Protein AF-A0A950VFX8-F1 (afdb_monomer_lite)

Sequence (82 aa):
MSDAGTLRILGISGSLRRGSYNSAALRAAQELAPRDMRIDSADIASIPLYNEDVKQQVFPPPVEELRRRVKEADGVLLATP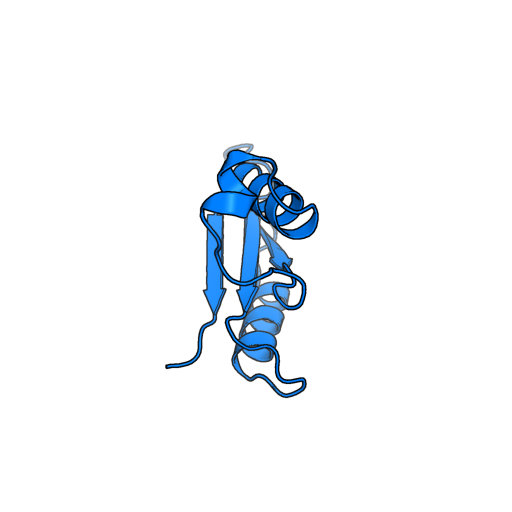E

Radius of gyration: 14.84 Å; chains: 1; bounding box: 34×35×40 Å

Structure (mmCIF, N/CA/C/O backbone):
data_AF-A0A950VFX8-F1
#
_entry.id   AF-A0A950VFX8-F1
#
loop_
_atom_site.group_PDB
_atom_site.id
_atom_site.type_symbol
_atom_site.label_atom_id
_atom_site.label_alt_id
_atom_site.label_comp_id
_atom_site.label_asym_id
_atom_site.label_entity_id
_atom_site.label_seq_id
_atom_site.pdbx_PDB_ins_code
_atom_site.Cartn_x
_atom_site.Cartn_y
_atom_site.Cartn_z
_atom_site.occupancy
_atom_site.B_iso_or_equiv
_atom_site.auth_seq_id
_atom_site.auth_comp_id
_atom_site.auth_asym_id
_atom_site.auth_atom_id
_atom_site.pdbx_PDB_model_num
ATOM 1 N N . MET A 1 1 ? -6.140 16.390 25.280 1.00 45.25 1 MET A N 1
ATOM 2 C CA . MET A 1 1 ? -6.558 15.603 24.103 1.00 45.25 1 MET A CA 1
ATOM 3 C C . MET A 1 1 ? -5.751 16.159 22.952 1.00 45.25 1 MET A C 1
ATOM 5 O O . MET A 1 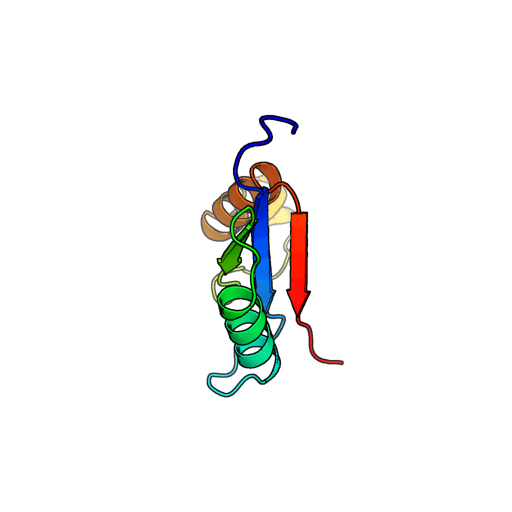1 ? -5.945 17.317 22.616 1.00 45.25 1 MET A O 1
ATOM 9 N N . SER A 1 2 ? -4.708 15.440 22.542 1.00 44.94 2 SER A N 1
ATOM 10 C CA . SER A 1 2 ? -3.703 15.937 21.601 1.00 44.94 2 SER A CA 1
ATOM 11 C C . SER A 1 2 ? -4.304 16.142 20.216 1.00 44.94 2 SER A C 1
ATOM 13 O O . SER A 1 2 ? -5.008 15.273 19.709 1.00 44.94 2 SER A O 1
ATOM 15 N N . ASP A 1 3 ? -3.980 17.289 19.639 1.00 54.72 3 ASP A N 1
ATOM 16 C CA . ASP A 1 3 ? -4.317 17.766 18.301 1.00 54.72 3 ASP A CA 1
ATOM 17 C C . ASP A 1 3 ? -3.498 17.009 17.233 1.00 54.72 3 ASP A C 1
ATOM 19 O O . ASP A 1 3 ? -2.608 17.557 16.589 1.00 54.72 3 ASP A O 1
ATOM 23 N N . ALA A 1 4 ? -3.702 15.693 17.130 1.00 60.38 4 ALA A N 1
ATOM 24 C CA . ALA A 1 4 ? -3.060 14.863 16.115 1.00 60.38 4 ALA A CA 1
ATOM 25 C C . ALA A 1 4 ? -4.015 14.736 14.923 1.00 60.38 4 ALA A C 1
ATOM 27 O O . ALA A 1 4 ? -5.121 14.217 15.065 1.00 60.38 4 ALA A O 1
ATOM 28 N N . GLY A 1 5 ? -3.608 15.255 13.761 1.00 78.50 5 GLY A N 1
ATOM 29 C CA . GLY A 1 5 ? -4.371 15.117 12.519 1.00 78.50 5 GLY A CA 1
ATOM 30 C C . GLY A 1 5 ? -4.666 13.650 12.177 1.00 78.50 5 GLY A C 1
ATOM 31 O O . GLY A 1 5 ? -4.005 12.743 12.675 1.00 78.50 5 GLY A O 1
ATOM 32 N N . THR A 1 6 ? -5.672 13.417 11.330 1.00 92.12 6 THR A N 1
ATOM 33 C CA . THR A 1 6 ? -6.069 12.071 10.881 1.00 92.12 6 THR A CA 1
ATOM 34 C C . THR A 1 6 ? -4.867 11.270 10.366 1.00 92.12 6 THR A C 1
ATOM 36 O O . THR A 1 6 ? -4.237 11.682 9.391 1.00 92.12 6 THR A O 1
ATOM 39 N N . LEU A 1 7 ? -4.597 10.109 10.971 1.00 97.25 7 LEU A N 1
ATOM 40 C CA . LEU A 1 7 ? -3.552 9.179 10.542 1.00 97.25 7 LEU A CA 1
ATOM 41 C C . LEU A 1 7 ? -3.854 8.646 9.142 1.00 97.25 7 LEU A C 1
ATOM 43 O O . LEU A 1 7 ? -4.942 8.128 8.882 1.00 97.25 7 LEU A O 1
ATOM 47 N N . ARG A 1 8 ? -2.877 8.728 8.243 1.00 97.94 8 ARG A N 1
ATOM 48 C CA . ARG A 1 8 ? -2.963 8.241 6.866 1.00 97.94 8 ARG A CA 1
ATOM 49 C C . ARG A 1 8 ? -2.246 6.907 6.734 1.00 97.94 8 ARG A C 1
ATOM 51 O O . ARG A 1 8 ? -1.021 6.845 6.760 1.00 97.94 8 ARG A O 1
ATOM 58 N N . ILE A 1 9 ? -3.001 5.840 6.516 1.00 98.56 9 ILE A N 1
ATOM 59 C CA . ILE A 1 9 ? -2.467 4.496 6.309 1.00 98.56 9 ILE A CA 1
ATOM 60 C C . ILE A 1 9 ? -2.581 4.113 4.834 1.00 98.56 9 ILE A C 1
ATOM 62 O O . ILE A 1 9 ? -3.646 4.237 4.224 1.00 98.56 9 ILE A O 1
ATOM 66 N N . LEU A 1 10 ? -1.495 3.596 4.259 1.00 98.69 10 LEU A N 1
ATOM 67 C CA . LEU A 1 10 ? -1.506 3.023 2.918 1.00 98.69 10 LEU A CA 1
ATOM 68 C C . LEU A 1 10 ? -1.743 1.512 2.986 1.00 98.69 10 LEU A C 1
ATOM 70 O O . LEU A 1 10 ? -0.912 0.759 3.487 1.00 98.69 10 LEU A O 1
ATOM 74 N N . GLY A 1 11 ? -2.870 1.059 2.455 1.00 98.44 11 GLY A N 1
ATOM 75 C CA . GLY A 1 11 ? -3.204 -0.352 2.326 1.00 98.44 11 GLY A CA 1
ATOM 76 C C . GLY A 1 11 ? -2.694 -0.963 1.023 1.00 98.44 11 GLY A C 1
ATOM 77 O O . GLY A 1 11 ? -2.942 -0.411 -0.048 1.00 98.44 11 GLY A O 1
ATOM 78 N N . ILE A 1 12 ? -2.053 -2.130 1.083 1.00 98.44 12 ILE A N 1
ATOM 79 C CA . ILE A 1 12 ? -1.605 -2.880 -0.100 1.00 98.44 12 ILE A CA 1
ATOM 80 C C . ILE A 1 12 ? -2.100 -4.322 0.002 1.00 98.44 12 ILE A C 1
ATOM 82 O O . ILE A 1 12 ? -1.851 -5.013 0.992 1.00 98.44 12 ILE A O 1
ATOM 86 N N . SER A 1 13 ? -2.787 -4.790 -1.042 1.00 98.12 13 SER A N 1
ATOM 87 C CA . SER A 1 13 ? -3.174 -6.194 -1.169 1.00 98.12 13 SER A CA 1
ATOM 88 C C . SER A 1 13 ? -2.158 -6.950 -2.022 1.00 98.12 13 SER A C 1
ATOM 90 O O . SER A 1 13 ? -1.941 -6.597 -3.176 1.00 98.12 13 SER A O 1
ATOM 92 N N . GLY A 1 14 ? -1.587 -8.030 -1.489 1.00 97.12 14 GLY A N 1
ATOM 93 C CA . GLY A 1 14 ? -0.632 -8.899 -2.189 1.00 97.12 14 GLY A CA 1
ATOM 94 C C . GLY A 1 14 ? -1.262 -9.838 -3.226 1.00 97.12 14 GLY A C 1
ATOM 95 O O . GLY A 1 14 ? -0.657 -10.834 -3.600 1.00 97.12 14 GLY A O 1
ATOM 96 N N . SER A 1 15 ? -2.500 -9.591 -3.666 1.00 97.25 15 SER A N 1
ATOM 97 C CA . SER A 1 15 ? -3.184 -10.440 -4.645 1.00 97.25 15 SER A CA 1
ATOM 98 C C . SER A 1 15 ? -3.962 -9.612 -5.659 1.00 97.25 15 SER A C 1
ATOM 100 O O . SER A 1 15 ? -4.768 -8.764 -5.288 1.00 97.25 15 SER A O 1
ATOM 102 N N . LEU A 1 16 ? -3.754 -9.921 -6.942 1.00 96.81 16 LEU A N 1
ATOM 103 C CA . LEU A 1 16 ? -4.356 -9.217 -8.081 1.00 96.81 16 LEU A CA 1
ATOM 104 C C . LEU A 1 16 ? -5.676 -9.833 -8.567 1.00 96.81 16 LEU A C 1
ATOM 106 O O . LEU A 1 16 ? -6.356 -9.272 -9.426 1.00 96.81 16 LEU A O 1
ATOM 110 N N . ARG A 1 17 ? -6.060 -11.015 -8.065 1.00 97.06 17 ARG A N 1
ATOM 111 C CA . ARG A 1 17 ? -7.284 -11.677 -8.532 1.00 97.06 17 ARG A CA 1
ATOM 112 C C . ARG A 1 17 ? -8.514 -10.900 -8.058 1.00 97.06 17 ARG A C 1
ATOM 114 O O . ARG A 1 17 ? -8.632 -10.563 -6.883 1.00 97.06 17 ARG A O 1
ATOM 121 N N . ARG A 1 18 ? -9.499 -10.736 -8.942 1.00 94.94 18 ARG A N 1
ATOM 122 C CA . ARG A 1 18 ? -10.763 -10.023 -8.670 1.00 94.94 18 ARG A CA 1
ATOM 123 C C . ARG A 1 18 ? -11.466 -10.445 -7.367 1.00 94.94 18 ARG A C 1
ATOM 125 O O . ARG A 1 18 ? -12.024 -9.607 -6.675 1.00 94.94 18 ARG A O 1
ATOM 132 N N . GLY A 1 19 ? -11.437 -11.736 -7.027 1.00 96.62 19 GLY A N 1
ATOM 133 C CA . GLY A 1 19 ? -12.080 -12.288 -5.823 1.00 96.62 19 GLY A CA 1
ATOM 134 C C . GLY A 1 19 ? -11.180 -12.393 -4.584 1.00 96.62 19 GLY A C 1
ATOM 135 O O . GLY A 1 19 ? -11.438 -13.250 -3.740 1.00 96.62 19 GLY A O 1
ATOM 136 N N . SER A 1 20 ? -10.077 -11.643 -4.515 1.00 97.94 20 SER A N 1
ATOM 137 C CA . SER A 1 20 ? -9.081 -11.734 -3.439 1.00 97.94 20 SER A CA 1
ATOM 138 C C . SER A 1 20 ? -9.690 -11.508 -2.049 1.00 97.94 20 SER A C 1
ATOM 140 O O . SER A 1 20 ? -10.262 -10.452 -1.768 1.00 97.94 20 SER A O 1
ATOM 142 N N . TYR A 1 21 ? -9.501 -12.484 -1.153 1.00 98.12 21 TYR A N 1
ATOM 143 C CA . TYR A 1 21 ? -9.849 -12.343 0.264 1.00 98.12 21 TYR A CA 1
ATOM 144 C C . TYR A 1 21 ? -8.993 -11.283 0.955 1.00 98.12 21 TYR A C 1
ATOM 146 O O . TYR A 1 21 ? -9.498 -10.564 1.804 1.00 98.12 21 TYR A O 1
ATOM 154 N N . ASN A 1 22 ? -7.739 -11.106 0.537 1.00 98.25 22 ASN A N 1
ATOM 155 C CA . ASN A 1 22 ? -6.870 -10.058 1.069 1.00 98.25 22 ASN A CA 1
ATOM 156 C C . ASN A 1 22 ? -7.357 -8.657 0.688 1.00 98.25 22 ASN A C 1
ATOM 158 O O . ASN A 1 22 ? -7.302 -7.737 1.497 1.00 98.25 22 ASN A O 1
ATOM 162 N N . SER A 1 23 ? -7.893 -8.490 -0.524 1.00 98.06 23 SER A N 1
ATOM 163 C CA . SER A 1 23 ? -8.507 -7.221 -0.920 1.00 98.06 23 SER A CA 1
ATOM 164 C C . SER A 1 23 ? -9.828 -6.992 -0.180 1.00 98.06 23 SER A C 1
ATOM 166 O O . SER A 1 23 ? -10.155 -5.854 0.135 1.00 98.06 23 SER A O 1
ATOM 168 N N . ALA A 1 24 ? -10.581 -8.057 0.125 1.00 98.12 24 ALA A N 1
ATOM 169 C CA . ALA A 1 24 ? -11.776 -7.969 0.967 1.00 98.12 24 ALA A CA 1
ATOM 170 C C . ALA A 1 24 ? -11.443 -7.597 2.419 1.00 98.12 24 ALA A C 1
ATOM 172 O O . ALA A 1 24 ? -12.084 -6.708 2.968 1.00 98.12 24 ALA A O 1
ATOM 173 N N . ALA A 1 25 ? -10.411 -8.204 3.006 1.00 98.12 25 ALA A N 1
ATOM 174 C CA . ALA A 1 25 ? -9.919 -7.861 4.337 1.00 98.12 25 ALA A CA 1
ATOM 175 C C . ALA A 1 25 ? -9.446 -6.402 4.404 1.00 98.12 25 ALA A C 1
ATOM 177 O O . ALA A 1 25 ? -9.769 -5.699 5.357 1.00 98.12 25 ALA A O 1
ATOM 178 N N . LEU A 1 26 ? -8.753 -5.916 3.366 1.00 98.19 26 LEU A N 1
ATOM 179 C CA . LEU A 1 26 ? -8.340 -4.516 3.306 1.00 98.19 26 LEU A CA 1
ATOM 180 C C . LEU A 1 26 ? -9.540 -3.556 3.251 1.00 98.19 26 LEU A C 1
ATOM 182 O O . LEU A 1 26 ? -9.528 -2.546 3.947 1.00 98.19 26 LEU A O 1
ATOM 186 N N . ARG A 1 27 ? -10.592 -3.883 2.487 1.00 98.12 27 ARG A N 1
ATOM 187 C CA . ARG A 1 27 ? -11.843 -3.101 2.484 1.00 98.12 27 ARG A CA 1
ATOM 188 C C . ARG A 1 27 ? -12.526 -3.100 3.851 1.00 98.12 27 ARG A C 1
ATOM 190 O O . ARG A 1 27 ? -12.915 -2.043 4.329 1.00 98.12 27 ARG A O 1
ATOM 197 N N . ALA A 1 28 ? -12.596 -4.252 4.516 1.00 98.50 28 ALA A N 1
ATOM 198 C CA . ALA A 1 28 ? -13.142 -4.331 5.870 1.00 98.50 28 ALA A CA 1
ATOM 199 C C . ALA A 1 28 ? -12.338 -3.469 6.861 1.00 98.50 28 ALA A C 1
ATOM 201 O O . ALA A 1 28 ? -12.918 -2.781 7.694 1.00 98.50 28 ALA A O 1
ATOM 202 N N . ALA A 1 29 ? -11.006 -3.439 6.742 1.00 98.25 29 ALA A N 1
ATOM 203 C CA . ALA A 1 29 ? -10.168 -2.565 7.561 1.00 98.25 29 ALA A CA 1
ATOM 204 C C . ALA A 1 29 ? -10.475 -1.074 7.326 1.00 98.25 29 ALA A C 1
ATOM 206 O O . ALA A 1 29 ? -10.496 -0.308 8.283 1.00 98.25 29 ALA A O 1
ATOM 207 N N . GLN A 1 30 ? -10.756 -0.668 6.083 1.00 98.12 30 GLN A N 1
ATOM 208 C CA . GLN A 1 30 ? -11.171 0.704 5.759 1.00 98.12 30 GLN A CA 1
ATOM 209 C C . GLN A 1 30 ? -12.498 1.078 6.422 1.00 98.12 30 GLN A C 1
ATOM 211 O O . GLN A 1 30 ? -12.620 2.173 6.962 1.00 98.12 30 GLN A O 1
ATOM 216 N N . GLU A 1 31 ? -13.475 0.172 6.400 1.00 98.25 31 GLU A N 1
ATOM 217 C CA . GLU A 1 31 ? -14.794 0.375 7.016 1.00 98.25 31 GLU A CA 1
ATOM 218 C C . GLU A 1 31 ? -14.726 0.435 8.549 1.00 98.25 31 GLU A C 1
ATOM 220 O O . GLU A 1 31 ? -15.503 1.151 9.179 1.00 98.25 31 GLU A O 1
ATOM 225 N N . LEU A 1 32 ? -13.787 -0.301 9.148 1.00 98.12 32 LEU A N 1
ATOM 226 C CA . LEU A 1 32 ? -13.578 -0.371 10.596 1.00 98.12 32 LEU A CA 1
ATOM 227 C C . LEU A 1 32 ? -12.593 0.681 11.128 1.00 98.12 32 LEU A C 1
ATOM 229 O O . LEU A 1 32 ? -12.340 0.713 12.334 1.00 98.12 32 LEU A O 1
ATOM 233 N N . ALA A 1 33 ? -12.020 1.520 10.260 1.00 97.31 33 ALA A N 1
ATOM 234 C CA . ALA A 1 33 ? -11.052 2.528 10.669 1.00 97.31 33 ALA A CA 1
ATOM 235 C C . ALA A 1 33 ? -11.675 3.499 11.697 1.00 97.31 33 ALA A C 1
ATOM 237 O O . ALA A 1 33 ? -12.801 3.973 11.503 1.00 97.31 33 ALA A O 1
ATOM 238 N N . PRO A 1 34 ? -10.973 3.811 12.804 1.00 96.19 34 PRO A N 1
ATOM 239 C CA . PRO A 1 34 ? -11.454 4.795 13.764 1.00 96.19 34 PRO A CA 1
ATOM 240 C C . PRO A 1 34 ? -11.493 6.194 13.132 1.00 96.19 34 PRO A C 1
ATOM 242 O O . PRO A 1 34 ? -10.886 6.454 12.097 1.00 96.19 34 PRO A O 1
ATOM 245 N N . ARG A 1 35 ? -12.219 7.126 13.758 1.00 94.06 35 ARG A N 1
ATOM 246 C CA . ARG A 1 35 ? -12.477 8.468 13.193 1.00 94.06 35 ARG A CA 1
ATOM 247 C C . ARG A 1 35 ? -11.214 9.292 12.921 1.00 94.06 35 ARG A C 1
ATOM 249 O O . ARG A 1 35 ? -11.238 10.189 12.085 1.00 94.06 35 ARG A O 1
ATOM 256 N N . ASP A 1 36 ? -10.147 9.019 13.652 1.00 96.12 36 ASP A N 1
ATOM 257 C CA . ASP A 1 36 ? -8.836 9.653 13.562 1.00 96.12 36 ASP A CA 1
ATOM 258 C C . ASP A 1 36 ? -7.869 8.896 12.637 1.00 96.12 36 ASP A C 1
ATOM 260 O O . ASP A 1 36 ? -6.681 9.202 12.610 1.00 96.12 36 ASP A O 1
ATOM 264 N N . MET A 1 37 ? -8.365 7.952 11.831 1.00 97.31 37 MET A N 1
ATOM 265 C CA . MET A 1 37 ? -7.576 7.193 10.866 1.00 97.31 37 MET A CA 1
ATOM 266 C C . MET A 1 37 ? -8.295 7.069 9.524 1.00 97.31 37 MET A C 1
ATOM 268 O O . MET A 1 37 ? -9.502 6.858 9.437 1.00 97.31 37 MET A O 1
ATOM 272 N N . ARG A 1 38 ? -7.519 7.139 8.447 1.00 97.69 38 ARG A N 1
ATOM 273 C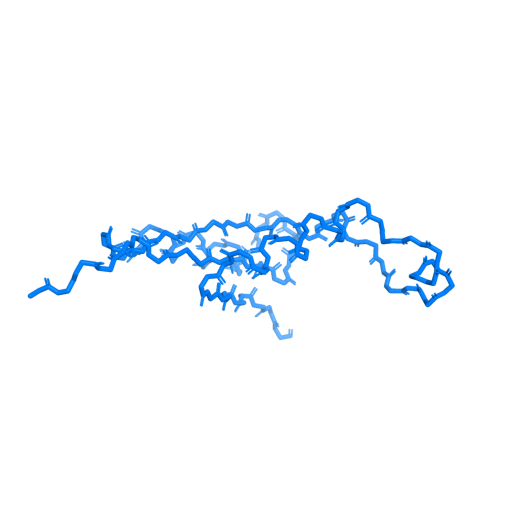 CA . ARG A 1 38 ? -7.960 6.862 7.086 1.00 97.69 38 ARG A CA 1
ATOM 274 C C . ARG A 1 38 ? -7.025 5.845 6.449 1.00 97.69 38 ARG A C 1
ATOM 276 O O . ARG A 1 38 ? -5.813 6.030 6.458 1.00 97.69 38 ARG A O 1
ATOM 283 N N . ILE A 1 39 ? -7.596 4.802 5.854 1.00 98.38 39 ILE A N 1
ATOM 284 C CA . ILE A 1 39 ? -6.851 3.797 5.091 1.00 98.38 39 ILE A CA 1
ATOM 285 C C . ILE A 1 39 ? -7.193 3.959 3.605 1.00 98.38 39 ILE A C 1
ATOM 287 O O . ILE A 1 39 ? -8.329 3.728 3.198 1.00 98.38 39 ILE A O 1
ATOM 291 N N . ASP A 1 40 ? -6.215 4.303 2.770 1.00 97.56 40 ASP A N 1
ATOM 292 C CA . ASP A 1 40 ? -6.376 4.342 1.310 1.00 97.56 40 ASP A CA 1
ATOM 293 C C . ASP A 1 40 ? -5.629 3.165 0.669 1.00 97.56 40 ASP A C 1
ATOM 295 O O . ASP A 1 40 ? -4.512 2.843 1.066 1.00 97.56 40 ASP A O 1
ATOM 299 N N . SER A 1 41 ? -6.203 2.519 -0.349 1.00 96.94 41 SER A N 1
ATOM 300 C CA . SER A 1 41 ? -5.551 1.385 -1.025 1.00 96.94 41 SER A CA 1
ATOM 301 C C . SER A 1 41 ? -4.636 1.833 -2.168 1.00 96.94 41 SER A C 1
ATOM 303 O O . SER A 1 41 ? -4.965 2.769 -2.905 1.00 96.94 41 SER A O 1
ATOM 305 N N . ALA A 1 42 ? -3.504 1.156 -2.349 1.00 97.31 42 ALA A N 1
ATOM 306 C CA . ALA A 1 42 ? -2.696 1.223 -3.563 1.00 97.31 42 ALA A CA 1
ATOM 307 C C . ALA A 1 42 ? -2.929 -0.009 -4.442 1.00 97.31 42 ALA A C 1
ATOM 309 O O . ALA A 1 42 ? -3.001 -1.134 -3.943 1.00 97.31 42 ALA A O 1
ATOM 310 N N . ASP A 1 43 ? -3.025 0.222 -5.749 1.00 93.44 43 ASP A N 1
ATOM 311 C CA . ASP A 1 43 ? -3.020 -0.840 -6.748 1.00 93.44 43 ASP A CA 1
ATOM 312 C C . ASP A 1 43 ? -1.573 -1.160 -7.140 1.00 93.44 43 ASP A C 1
ATOM 314 O O . ASP A 1 43 ? -0.790 -0.260 -7.450 1.00 93.44 43 ASP A O 1
ATOM 318 N N . ILE A 1 44 ? -1.225 -2.444 -7.107 1.00 96.25 44 ILE A N 1
ATOM 319 C CA . ILE A 1 44 ? 0.096 -2.946 -7.492 1.00 96.25 44 ILE A CA 1
ATOM 320 C C . ILE A 1 44 ? 0.078 -3.679 -8.841 1.00 96.25 44 ILE A C 1
ATOM 322 O O . ILE A 1 44 ? 1.124 -4.136 -9.288 1.00 96.25 44 ILE A O 1
ATOM 326 N N . ALA A 1 45 ? -1.072 -3.774 -9.522 1.00 96.31 45 ALA A N 1
ATOM 327 C CA . ALA A 1 45 ? -1.209 -4.478 -10.799 1.00 96.31 45 ALA A CA 1
ATOM 328 C C . ALA A 1 45 ? -0.318 -3.899 -11.908 1.00 96.31 45 ALA A C 1
ATOM 330 O O . ALA A 1 45 ? 0.148 -4.634 -12.775 1.00 96.31 45 ALA A O 1
ATOM 331 N N . SER A 1 46 ? -0.074 -2.587 -11.876 1.00 94.69 46 SER A N 1
ATOM 332 C CA . SER A 1 46 ? 0.771 -1.881 -12.844 1.00 94.69 46 SER A CA 1
ATOM 333 C C . SER A 1 46 ? 2.242 -1.793 -12.433 1.00 94.69 46 SER A C 1
ATOM 335 O O . SER A 1 46 ? 3.027 -1.165 -13.142 1.00 94.69 46 SER A O 1
ATOM 337 N N . ILE A 1 47 ? 2.631 -2.348 -11.281 1.00 96.50 47 ILE A N 1
ATOM 338 C CA . ILE A 1 47 ? 4.023 -2.323 -10.830 1.00 96.50 47 ILE A CA 1
ATOM 339 C C . ILE A 1 47 ? 4.803 -3.370 -11.634 1.00 96.50 47 ILE A C 1
ATOM 341 O O . ILE A 1 47 ? 4.483 -4.557 -11.550 1.00 96.50 47 ILE A O 1
ATOM 345 N N . PRO A 1 48 ? 5.812 -2.965 -12.426 1.00 95.50 48 PRO A N 1
ATOM 346 C CA . PRO A 1 48 ? 6.614 -3.920 -13.168 1.00 95.50 48 PRO A CA 1
ATOM 347 C C . PRO A 1 48 ? 7.461 -4.760 -12.213 1.00 95.50 48 PRO A C 1
ATOM 349 O O . PRO A 1 48 ? 7.799 -4.334 -11.105 1.00 95.50 48 PRO A O 1
ATOM 352 N N . LEU A 1 49 ? 7.856 -5.946 -12.678 1.00 96.62 49 LEU A N 1
ATOM 353 C CA . LEU A 1 49 ? 8.880 -6.725 -11.995 1.00 96.62 49 LEU A CA 1
ATOM 354 C C . LEU A 1 49 ? 10.171 -5.914 -11.881 1.00 96.62 49 LEU A C 1
ATOM 356 O O . LEU A 1 49 ? 10.507 -5.109 -12.754 1.00 96.62 49 LEU A O 1
ATOM 360 N N . TYR A 1 50 ? 10.891 -6.150 -10.788 1.00 95.56 50 TYR A N 1
ATOM 361 C CA . TYR A 1 50 ? 12.157 -5.486 -10.539 1.00 95.56 50 TYR A CA 1
ATOM 362 C C . TYR A 1 50 ? 13.153 -5.728 -11.676 1.00 95.56 50 TYR A C 1
ATOM 364 O O . TYR A 1 50 ? 13.351 -6.861 -12.113 1.00 95.56 50 TYR A O 1
ATOM 372 N N . ASN A 1 51 ? 13.817 -4.656 -12.100 1.00 95.81 51 ASN A N 1
ATOM 373 C CA . ASN A 1 51 ? 14.930 -4.697 -13.033 1.00 95.81 51 ASN A CA 1
ATOM 374 C C . ASN A 1 51 ? 15.931 -3.590 -12.650 1.00 95.81 51 ASN A C 1
ATOM 376 O O . ASN A 1 51 ? 15.572 -2.410 -12.639 1.00 95.81 51 ASN A O 1
ATOM 380 N N . GLU A 1 52 ? 17.166 -3.972 -12.303 1.00 95.25 52 GLU A N 1
ATOM 381 C CA . GLU A 1 52 ? 18.218 -3.029 -11.886 1.00 95.25 52 GLU A CA 1
ATOM 382 C C . GLU A 1 52 ? 18.588 -2.055 -13.013 1.00 95.25 52 GLU A C 1
ATOM 384 O O . GLU A 1 52 ? 18.725 -0.862 -12.750 1.00 95.25 52 GLU A O 1
ATOM 389 N N . ASP A 1 53 ? 18.656 -2.526 -14.261 1.00 95.69 53 ASP A N 1
ATOM 390 C CA . ASP A 1 53 ? 19.017 -1.700 -15.419 1.00 95.69 53 ASP A CA 1
ATOM 391 C C . ASP A 1 53 ? 17.978 -0.598 -15.661 1.00 95.69 53 ASP A C 1
ATOM 393 O O . ASP A 1 53 ? 18.324 0.536 -15.990 1.00 95.69 53 ASP A O 1
ATOM 397 N N . VAL A 1 54 ? 16.694 -0.912 -15.443 1.00 92.50 54 VAL A N 1
ATOM 398 C CA . VAL A 1 54 ? 15.604 0.074 -15.501 1.00 92.50 54 VAL A CA 1
ATOM 399 C C . VAL A 1 54 ? 15.736 1.068 -14.349 1.00 92.50 54 VAL A C 1
ATOM 401 O O . VAL A 1 54 ? 15.712 2.277 -14.569 1.00 92.50 54 VAL A O 1
ATOM 404 N N . LYS A 1 55 ? 15.925 0.570 -13.120 1.00 89.50 55 LYS A N 1
ATOM 405 C CA . LYS A 1 55 ? 16.025 1.399 -11.910 1.00 89.50 55 LYS A CA 1
ATOM 406 C C . LYS A 1 55 ? 17.182 2.400 -11.964 1.00 89.50 55 LYS A C 1
ATOM 408 O O . LYS A 1 55 ? 17.031 3.505 -11.447 1.00 89.50 55 LYS A O 1
ATOM 413 N N . GLN A 1 56 ? 18.321 2.029 -12.547 1.00 90.94 56 GLN A N 1
ATOM 414 C CA . GLN A 1 56 ? 19.474 2.926 -12.688 1.00 90.94 56 GLN A CA 1
ATOM 415 C C . GLN A 1 56 ? 19.199 4.111 -13.621 1.00 90.94 56 GLN A C 1
ATOM 417 O O . GLN A 1 56 ? 19.856 5.142 -13.498 1.00 90.94 56 GLN A O 1
ATOM 422 N N . GLN A 1 57 ? 18.232 3.976 -14.530 1.00 92.12 57 GLN A N 1
ATOM 423 C CA . GLN A 1 57 ? 17.858 5.027 -15.470 1.00 92.12 57 GLN A CA 1
ATOM 424 C C . GLN A 1 57 ? 16.749 5.911 -14.900 1.00 92.12 57 GLN A C 1
ATOM 426 O O . GLN A 1 57 ? 16.917 7.123 -14.786 1.00 92.12 57 GLN A O 1
ATOM 431 N N . VAL A 1 58 ? 15.607 5.311 -14.551 1.00 91.00 58 VAL A N 1
ATOM 432 C CA . VAL A 1 58 ? 14.423 6.023 -14.058 1.00 91.00 58 VAL A CA 1
ATOM 433 C C . VAL A 1 58 ? 13.481 5.055 -13.346 1.00 91.00 58 VAL A C 1
ATOM 435 O O . VAL A 1 58 ? 13.356 3.888 -13.720 1.00 91.00 58 VAL A O 1
ATOM 438 N N . PHE A 1 59 ? 12.773 5.529 -12.323 1.00 91.12 59 PHE A N 1
ATOM 439 C CA . PHE A 1 59 ? 11.696 4.739 -11.742 1.00 91.12 59 PHE A CA 1
ATOM 440 C C . PHE A 1 59 ? 10.468 4.788 -12.660 1.00 91.12 59 PHE A C 1
ATOM 442 O O . PHE A 1 59 ? 10.036 5.872 -13.045 1.00 91.12 59 PHE A O 1
ATOM 449 N N . PRO A 1 60 ? 9.858 3.641 -13.006 1.00 95.19 60 PRO A N 1
ATOM 450 C CA . PRO A 1 60 ? 8.608 3.648 -13.753 1.00 95.19 60 PRO A CA 1
ATOM 451 C C . PRO A 1 60 ? 7.537 4.469 -13.011 1.00 95.19 60 PRO A C 1
ATOM 453 O O . PRO A 1 60 ? 7.435 4.331 -11.788 1.00 95.19 60 PRO A O 1
ATOM 456 N N . PRO A 1 61 ? 6.683 5.248 -13.704 1.00 95.50 61 PRO A N 1
ATOM 457 C CA . PRO A 1 61 ? 5.668 6.092 -13.065 1.00 95.50 61 PRO A CA 1
ATOM 458 C C . PRO A 1 61 ? 4.817 5.413 -11.971 1.00 95.50 61 PRO A C 1
ATOM 460 O O . PRO A 1 61 ? 4.657 6.007 -10.904 1.00 95.50 61 PRO A O 1
ATOM 463 N N . PRO A 1 62 ? 4.311 4.169 -12.137 1.00 96.38 62 PRO A N 1
ATOM 464 C CA . PRO A 1 62 ? 3.556 3.514 -11.063 1.00 96.38 62 PRO A CA 1
ATOM 465 C C . PRO A 1 62 ? 4.420 3.196 -9.830 1.00 96.38 62 PRO A C 1
ATOM 467 O O . PRO A 1 62 ? 3.915 3.201 -8.709 1.00 96.38 62 PRO A O 1
ATOM 470 N N . VAL A 1 63 ? 5.726 2.961 -10.008 1.00 96.69 63 VAL A N 1
ATOM 471 C CA . VAL A 1 63 ? 6.674 2.761 -8.901 1.00 96.69 63 VAL A CA 1
ATOM 472 C C . VAL A 1 63 ? 6.934 4.078 -8.175 1.00 96.69 63 VAL A C 1
ATOM 474 O O . VAL A 1 63 ? 6.961 4.093 -6.947 1.00 96.69 63 VAL A O 1
ATOM 477 N N . GLU A 1 64 ? 7.105 5.186 -8.901 1.00 96.31 64 GLU A N 1
ATOM 478 C CA . GLU A 1 64 ? 7.268 6.515 -8.293 1.00 96.31 64 GLU A CA 1
ATOM 479 C C . GLU A 1 64 ? 6.046 6.922 -7.477 1.00 96.31 64 GLU A C 1
ATOM 481 O O . GLU A 1 64 ? 6.188 7.360 -6.335 1.00 96.31 64 GLU A O 1
ATOM 486 N N . GLU A 1 65 ? 4.851 6.703 -8.022 1.00 96.94 65 GLU A N 1
ATOM 487 C CA . GLU A 1 65 ? 3.602 6.999 -7.3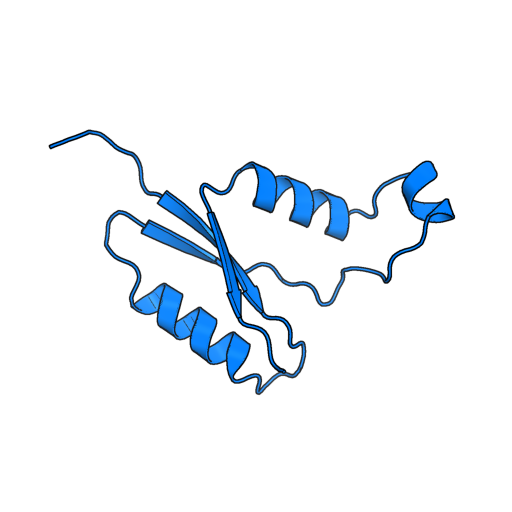30 1.00 96.94 65 GLU A CA 1
ATOM 488 C C . GLU A 1 65 ? 3.446 6.157 -6.058 1.00 96.94 65 GLU A C 1
ATOM 490 O O . GLU A 1 65 ? 3.148 6.695 -4.989 1.00 96.94 65 GLU A O 1
ATOM 495 N N . LEU A 1 66 ? 3.723 4.850 -6.124 1.00 97.56 66 LEU A N 1
ATOM 496 C CA . LEU A 1 66 ? 3.697 3.996 -4.937 1.00 97.56 66 LEU A CA 1
ATOM 497 C C . LEU A 1 66 ? 4.717 4.465 -3.887 1.00 97.56 66 LEU A C 1
ATOM 499 O O . LEU A 1 66 ? 4.381 4.564 -2.708 1.00 97.56 66 LEU A O 1
ATOM 503 N N . ARG A 1 67 ? 5.942 4.819 -4.301 1.00 96.56 67 ARG A N 1
ATOM 504 C CA . ARG A 1 67 ? 6.980 5.347 -3.397 1.00 96.56 67 ARG A CA 1
ATOM 505 C C . ARG A 1 67 ? 6.562 6.658 -2.740 1.00 96.56 67 ARG A C 1
ATOM 507 O O . ARG A 1 67 ? 6.787 6.824 -1.542 1.00 96.56 67 ARG A O 1
ATOM 514 N N . ARG A 1 68 ? 5.949 7.573 -3.496 1.00 97.69 68 ARG A N 1
ATOM 515 C CA . ARG A 1 68 ? 5.410 8.836 -2.976 1.00 97.69 68 ARG A CA 1
ATOM 516 C C . ARG A 1 68 ? 4.336 8.564 -1.925 1.00 97.69 68 ARG A C 1
ATOM 518 O O . ARG A 1 68 ? 4.441 9.069 -0.812 1.00 97.69 68 ARG A O 1
ATOM 525 N N . ARG A 1 69 ? 3.361 7.706 -2.237 1.00 97.94 69 ARG A N 1
ATOM 526 C CA . ARG A 1 69 ? 2.274 7.353 -1.311 1.00 97.94 69 ARG A CA 1
ATOM 527 C C . ARG A 1 69 ? 2.773 6.678 -0.037 1.00 97.94 69 ARG A C 1
ATOM 529 O O . ARG A 1 69 ? 2.264 6.997 1.028 1.00 97.94 69 ARG A O 1
ATOM 536 N N . VAL A 1 70 ? 3.768 5.792 -0.131 1.00 97.88 70 VAL A N 1
ATOM 537 C CA . VAL A 1 70 ? 4.410 5.184 1.049 1.00 97.88 70 VAL A CA 1
ATOM 538 C C . VAL A 1 70 ? 5.095 6.252 1.901 1.00 97.88 70 VAL A C 1
ATOM 540 O O . VAL A 1 70 ? 4.935 6.251 3.114 1.00 97.88 70 VAL A O 1
ATOM 543 N N . LYS A 1 71 ? 5.833 7.182 1.281 1.00 97.88 71 LYS A N 1
ATOM 544 C CA . LYS A 1 71 ? 6.565 8.239 1.996 1.00 97.88 71 LYS A CA 1
ATOM 545 C C . LYS A 1 71 ? 5.646 9.227 2.721 1.00 97.88 71 LYS A C 1
ATOM 547 O O . LYS A 1 71 ? 6.032 9.766 3.749 1.00 97.88 71 LYS A O 1
ATOM 552 N N . GLU A 1 72 ? 4.471 9.500 2.167 1.00 97.06 72 GLU A N 1
ATOM 553 C CA . GLU A 1 72 ? 3.491 10.407 2.770 1.00 97.06 72 GLU A CA 1
ATOM 554 C C . GLU A 1 72 ? 2.513 9.707 3.733 1.00 97.06 72 GLU A C 1
ATOM 556 O O . GLU A 1 72 ? 1.605 10.355 4.256 1.00 97.06 72 GLU A O 1
ATOM 561 N N . ALA A 1 73 ? 2.584 8.385 3.877 1.00 98.06 73 ALA A N 1
ATOM 562 C CA . ALA A 1 73 ? 1.745 7.652 4.814 1.00 98.06 73 ALA A CA 1
ATOM 563 C C . ALA A 1 73 ? 2.410 7.607 6.193 1.00 98.06 73 ALA A C 1
ATOM 565 O O . ALA A 1 73 ? 3.625 7.453 6.302 1.00 98.06 73 ALA A O 1
ATOM 566 N N . ASP A 1 74 ? 1.598 7.676 7.243 1.00 98.25 74 ASP A N 1
ATOM 567 C CA . ASP A 1 74 ? 2.039 7.485 8.626 1.00 98.25 74 ASP A CA 1
ATOM 568 C C . ASP A 1 74 ? 2.258 5.995 8.943 1.00 98.25 74 ASP A C 1
ATOM 570 O O . ASP A 1 74 ? 2.959 5.639 9.888 1.00 98.25 74 ASP A O 1
ATOM 574 N N . GLY A 1 75 ? 1.670 5.105 8.136 1.00 98.00 75 GLY A N 1
ATOM 575 C CA . GLY A 1 75 ? 1.849 3.663 8.247 1.00 98.00 75 GLY A CA 1
ATOM 576 C C . GLY A 1 75 ? 1.423 2.903 6.993 1.00 98.00 75 GLY A C 1
ATOM 577 O O . GLY A 1 75 ? 0.739 3.428 6.113 1.00 98.00 75 GLY A O 1
ATOM 578 N N . VAL A 1 76 ? 1.824 1.633 6.921 1.00 98.38 76 VAL A N 1
ATOM 579 C CA . VAL A 1 76 ? 1.488 0.727 5.814 1.00 98.38 76 VAL A CA 1
ATOM 580 C C . VAL A 1 76 ? 0.809 -0.521 6.368 1.00 98.38 76 VAL A C 1
ATOM 582 O O . VAL A 1 76 ? 1.314 -1.141 7.301 1.00 98.38 76 VAL A O 1
ATOM 585 N N . LEU A 1 77 ? -0.316 -0.904 5.765 1.00 98.44 77 LEU A N 1
ATOM 586 C CA . LEU A 1 77 ? -1.042 -2.136 6.064 1.00 98.44 77 LEU A CA 1
ATOM 587 C C . LEU A 1 77 ? -0.912 -3.105 4.885 1.00 98.44 77 LEU A C 1
ATOM 589 O O . LEU A 1 77 ? -1.449 -2.856 3.805 1.00 98.44 77 LEU A O 1
ATOM 593 N N . LEU A 1 78 ? -0.214 -4.220 5.099 1.00 98.19 78 LEU A N 1
ATOM 594 C CA . LEU A 1 78 ? -0.040 -5.271 4.098 1.00 98.19 78 LEU A CA 1
ATOM 595 C C . LEU A 1 78 ? -1.022 -6.417 4.362 1.00 98.19 78 LEU A C 1
ATOM 597 O O . LEU A 1 78 ? -0.963 -7.056 5.408 1.00 98.19 78 LEU A O 1
ATOM 601 N N . ALA A 1 79 ? -1.895 -6.702 3.396 1.00 97.75 79 ALA A N 1
ATOM 602 C CA . ALA A 1 79 ? -2.754 -7.884 3.394 1.00 97.75 79 ALA A CA 1
ATOM 603 C C . ALA A 1 79 ? -2.282 -8.830 2.282 1.00 97.75 79 ALA A C 1
ATOM 605 O O . ALA A 1 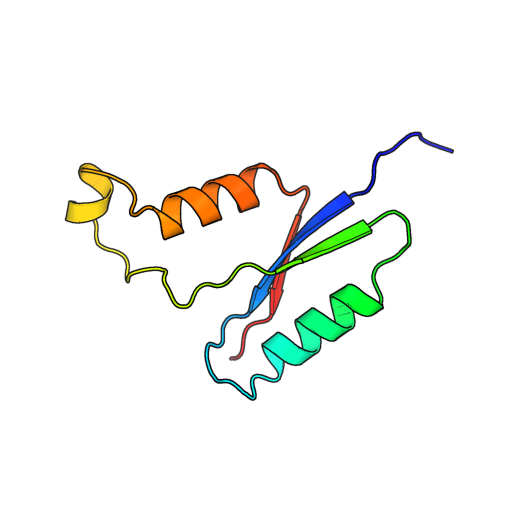79 ? -2.565 -8.598 1.102 1.00 97.75 79 ALA A O 1
ATOM 606 N N . THR A 1 80 ? -1.526 -9.868 2.638 1.00 97.06 80 THR A N 1
ATOM 607 C CA . THR A 1 80 ? -0.878 -10.784 1.687 1.00 97.06 80 THR A CA 1
ATOM 608 C C . THR A 1 80 ? -1.379 -12.220 1.860 1.00 97.06 80 THR A C 1
ATOM 610 O O . THR A 1 80 ? -1.612 -12.638 2.993 1.00 97.06 80 THR A O 1
ATOM 613 N N . PRO A 1 81 ? -1.574 -12.987 0.769 1.00 94.56 81 PRO A N 1
ATOM 614 C CA . PRO A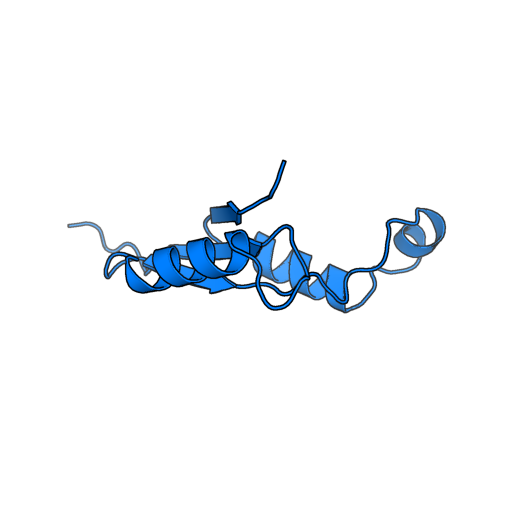 1 81 ? -1.680 -14.441 0.880 1.00 94.56 81 PRO A CA 1
ATOM 615 C C . PRO A 1 81 ? -0.346 -15.053 1.352 1.00 94.56 81 PRO A C 1
ATOM 617 O O . PRO A 1 81 ? 0.669 -14.350 1.393 1.00 94.56 81 PRO A O 1
ATOM 620 N N . GLU A 1 82 ? -0.380 -16.347 1.674 1.00 88.62 82 GLU A N 1
ATOM 621 C CA . GLU A 1 82 ? 0.794 -17.213 1.878 1.00 88.62 82 GLU A CA 1
ATOM 622 C C . GLU A 1 82 ? 1.152 -17.944 0.577 1.00 88.62 82 GLU A C 1
ATOM 624 O O . GLU A 1 82 ? 0.204 -18.391 -0.118 1.00 88.62 82 GLU A O 1
#

pLDDT: mean 94.07, std 10.22, range [44.94, 98.69]

Secondary structure (DSSP, 8-state):
---PPPEEEEEEES--STT-HHHHHHHHHHHT--TTEEEEEEP-TTPPPP-HHHHHH---HHHHHHHHHHHT-SEEEEE---

Foldseek 3Di:
DDPDAQAEEEEEEADDDPPDPLVVVLVVCQVVPPPSYHYDYQDCPPPDDDDVVDVVPDHDPSRVVVVVSCVPGPYYHYRYDD